Protein AF-A0A920QPC7-F1 (afdb_monomer)

Solvent-accessible surface area (backbone atoms only — not comparable to full-atom values): 7845 Å² total; per-residue (Å²): 135,84,78,84,47,73,68,50,29,49,53,50,13,62,73,37,47,18,83,46,48,55,77,41,83,45,55,60,80,56,88,87,57,102,56,88,78,66,36,47,32,57,47,73,40,45,87,41,81,62,36,41,89,32,54,51,78,92,56,54,77,41,77,88,43,34,32,40,33,36,33,54,45,60,75,38,82,64,62,57,47,72,44,24,22,30,76,87,66,47,49,36,28,37,40,21,75,54,88,97,45,76,49,76,46,63,31,44,54,49,49,78,91,18,13,44,46,66,79,38,88,60,36,63,63,47,50,50,39,70,71,42,81,76,84,127

Foldseek 3Di:
DDDDDPVSQVVVLVVQVFDDWQWDKDALPPVVDPDPSLAWWKDFPCVDQLNVLQVPPVRVDGRNKHFRIFTQTDGDDDFKDQGMATPSRGRQWIWGDDPPDIDIDGRFDCDPVTIVNVVDPVNVSSCCSVVPDDDD

Mean predicted aligned error: 7.36 Å

Structure (mmCIF, N/CA/C/O backbone):
data_AF-A0A920QPC7-F1
#
_entry.id   AF-A0A920QPC7-F1
#
loop_
_atom_site.group_PDB
_atom_site.id
_atom_site.type_symbol
_atom_site.label_atom_id
_atom_site.label_alt_id
_atom_site.label_comp_id
_atom_site.label_asym_id
_atom_site.label_entity_id
_atom_site.label_seq_id
_atom_site.pdbx_PDB_ins_code
_atom_site.Cartn_x
_atom_site.Cartn_y
_atom_site.Cartn_z
_atom_site.occupancy
_atom_site.B_iso_or_equiv
_atom_site.auth_seq_id
_atom_site.auth_comp_id
_atom_site.auth_asym_id
_atom_site.auth_atom_id
_atom_site.pdbx_PDB_model_num
ATOM 1 N N . MET A 1 1 ? 0.752 10.609 5.390 1.00 60.16 1 MET A N 1
ATOM 2 C CA . MET A 1 1 ? 1.760 11.072 6.369 1.00 60.16 1 MET A CA 1
ATOM 3 C C . MET A 1 1 ? 2.966 10.152 6.264 1.00 60.16 1 MET A C 1
ATOM 5 O O . MET A 1 1 ? 2.756 8.948 6.247 1.00 60.16 1 MET A O 1
ATOM 9 N N . ILE A 1 2 ? 4.185 10.681 6.139 1.00 67.94 2 ILE A N 1
ATOM 10 C CA . ILE A 1 2 ? 5.411 9.869 6.228 1.00 67.94 2 ILE A CA 1
ATOM 11 C C . ILE A 1 2 ? 5.848 9.896 7.690 1.00 67.94 2 ILE A C 1
ATOM 13 O O . ILE A 1 2 ? 5.905 10.970 8.283 1.00 67.94 2 ILE A O 1
ATOM 17 N N . VAL A 1 3 ? 6.117 8.730 8.274 1.00 68.06 3 VAL A N 1
ATOM 18 C CA . VAL A 1 3 ? 6.651 8.639 9.635 1.00 68.06 3 VAL A CA 1
ATOM 19 C C . VAL A 1 3 ? 8.161 8.856 9.575 1.00 68.06 3 VAL A C 1
ATOM 21 O O . VAL A 1 3 ? 8.868 8.080 8.939 1.00 68.06 3 VAL A O 1
ATOM 24 N N . GLN A 1 4 ? 8.633 9.935 10.193 1.00 70.00 4 GLN A N 1
ATOM 25 C CA . GLN A 1 4 ? 10.023 10.401 10.156 1.00 70.00 4 GLN A CA 1
ATOM 26 C C . GLN A 1 4 ? 10.658 10.517 11.549 1.00 70.00 4 GLN A C 1
ATOM 28 O O . GLN A 1 4 ? 11.855 10.768 11.645 1.00 70.00 4 GLN A O 1
ATOM 33 N N . SER A 1 5 ? 9.890 10.345 12.633 1.00 68.56 5 SER A N 1
ATOM 34 C CA . SER A 1 5 ? 10.408 10.440 14.002 1.00 68.56 5 SER A CA 1
ATOM 35 C C . SER A 1 5 ? 9.955 9.286 14.906 1.00 68.56 5 SER A C 1
ATOM 37 O O . SER A 1 5 ? 8.881 8.714 14.685 1.00 68.56 5 SER A O 1
ATOM 39 N N . PRO A 1 6 ? 10.718 8.972 15.974 1.00 69.69 6 PRO A N 1
ATOM 40 C CA . PRO A 1 6 ? 10.319 7.980 16.974 1.00 69.69 6 PRO A CA 1
ATOM 41 C C . PRO A 1 6 ? 8.955 8.273 17.614 1.00 69.69 6 PRO A C 1
ATOM 43 O O . PRO A 1 6 ? 8.170 7.359 17.846 1.00 69.69 6 PRO A O 1
ATOM 46 N N . THR A 1 7 ? 8.621 9.547 17.840 1.00 77.19 7 THR A N 1
ATOM 47 C CA . THR A 1 7 ? 7.313 9.953 18.381 1.00 77.19 7 THR A CA 1
ATOM 48 C C . THR A 1 7 ? 6.175 9.631 17.414 1.00 77.19 7 THR A C 1
ATOM 50 O O . THR A 1 7 ? 5.136 9.111 17.817 1.00 77.19 7 THR A O 1
ATOM 53 N N . GLN A 1 8 ? 6.364 9.887 16.116 1.00 76.81 8 GLN A N 1
ATOM 54 C CA . GLN A 1 8 ? 5.376 9.520 15.100 1.00 76.81 8 GLN A CA 1
ATOM 55 C C . GLN A 1 8 ? 5.242 7.993 14.972 1.00 76.81 8 GLN A C 1
ATOM 57 O O . GLN A 1 8 ? 4.135 7.501 14.758 1.00 76.81 8 GLN A O 1
ATOM 62 N N . ALA A 1 9 ? 6.338 7.248 15.151 1.00 73.25 9 ALA A N 1
ATOM 63 C CA . ALA A 1 9 ? 6.334 5.786 15.191 1.00 73.25 9 ALA A CA 1
ATOM 64 C C . ALA A 1 9 ? 5.535 5.252 16.390 1.00 73.25 9 ALA A C 1
ATOM 66 O O . ALA A 1 9 ? 4.687 4.377 16.228 1.00 73.25 9 ALA A O 1
ATOM 67 N N . ALA A 1 10 ? 5.741 5.821 17.580 1.00 74.94 10 ALA A N 1
ATOM 68 C CA . ALA A 1 10 ? 4.993 5.460 18.782 1.00 74.94 10 ALA A CA 1
ATOM 69 C C . ALA A 1 10 ? 3.485 5.717 18.616 1.00 74.94 10 ALA A C 1
ATOM 71 O O . ALA A 1 10 ? 2.674 4.837 18.909 1.00 74.94 10 ALA A O 1
ATOM 72 N N . ASN A 1 11 ? 3.112 6.875 18.059 1.00 82.06 11 ASN A N 1
ATOM 73 C CA . ASN A 1 11 ? 1.715 7.193 17.753 1.00 82.06 11 ASN A CA 1
ATOM 74 C C . ASN A 1 11 ? 1.123 6.192 16.754 1.00 82.06 11 ASN A C 1
ATOM 76 O O . ASN A 1 11 ? 0.026 5.679 16.970 1.00 82.06 11 ASN A O 1
ATOM 80 N N . LEU A 1 12 ? 1.856 5.864 15.685 1.00 81.00 12 LEU A N 1
ATOM 81 C CA . LEU A 1 12 ? 1.433 4.854 14.716 1.00 81.00 12 LEU A CA 1
ATOM 82 C C . LEU A 1 12 ? 1.174 3.494 15.385 1.00 81.00 12 LEU A C 1
ATOM 84 O O . LEU A 1 12 ? 0.202 2.824 15.047 1.00 81.00 12 LEU A O 1
ATOM 88 N N . GLY A 1 13 ? 1.994 3.118 16.369 1.00 77.88 13 GLY A N 1
ATOM 89 C CA . GLY A 1 13 ? 1.818 1.893 17.153 1.00 77.88 13 GLY A CA 1
ATOM 90 C C . GLY A 1 13 ? 0.484 1.843 17.876 1.00 77.88 13 GLY A C 1
ATOM 91 O O . GLY A 1 13 ? -0.239 0.854 17.763 1.00 77.88 13 GLY A O 1
ATOM 92 N N . GLN A 1 14 ? 0.103 2.939 18.532 1.00 79.56 14 GLN A N 1
ATOM 93 C CA . GLN A 1 14 ? -1.201 3.048 19.190 1.00 79.56 14 GLN A CA 1
ATOM 94 C C . GLN A 1 14 ? -2.350 2.880 18.188 1.00 79.56 14 GLN A C 1
ATOM 96 O O . GLN A 1 14 ? -3.270 2.095 18.421 1.00 79.56 14 GLN A O 1
ATOM 101 N N . TRP A 1 15 ? -2.259 3.534 17.027 1.00 79.69 15 TRP A N 1
ATOM 102 C CA . TRP A 1 15 ? -3.254 3.405 15.959 1.00 79.69 15 TRP A CA 1
ATOM 103 C C . TRP A 1 15 ? -3.289 2.025 15.298 1.00 79.69 15 TRP A C 1
ATOM 105 O O . TRP A 1 15 ? -4.302 1.659 14.705 1.00 79.69 15 TRP A O 1
ATOM 115 N N . LEU A 1 16 ? -2.231 1.228 15.400 1.00 78.25 16 LEU A N 1
ATOM 116 C CA . LEU A 1 16 ? -2.192 -0.151 14.905 1.00 78.25 16 LEU A CA 1
ATOM 117 C C . LEU A 1 16 ? -2.533 -1.191 15.976 1.00 78.25 16 LEU A C 1
ATOM 119 O O . LEU A 1 16 ? -2.693 -2.364 15.652 1.00 78.25 16 LEU A O 1
ATOM 123 N N . GLY A 1 17 ? -2.705 -0.770 17.234 1.00 74.25 17 GLY A N 1
ATOM 124 C CA . GLY A 1 17 ? -2.892 -1.693 18.353 1.00 74.25 17 GLY A CA 1
ATOM 125 C C . GLY A 1 17 ? -1.633 -2.518 18.616 1.00 74.25 17 GLY A C 1
ATOM 126 O O . GLY A 1 17 ? -1.731 -3.630 19.1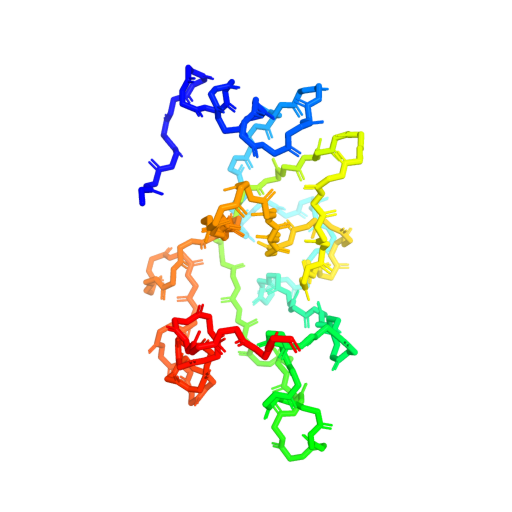29 1.00 74.25 17 GLY A O 1
ATOM 127 N N . ALA A 1 18 ? -0.470 -1.983 18.231 1.00 68.31 18 ALA A N 1
ATOM 128 C CA . ALA A 1 18 ? 0.811 -2.654 18.305 1.00 68.31 18 ALA A CA 1
ATOM 129 C C . ALA A 1 18 ? 1.676 -2.123 19.447 1.00 68.31 18 ALA A C 1
ATOM 131 O O . ALA A 1 18 ? 1.908 -0.919 19.575 1.00 68.31 18 ALA A O 1
ATOM 132 N N . THR A 1 19 ? 2.208 -3.038 20.257 1.00 58.75 19 THR A N 1
ATOM 133 C CA . THR A 1 19 ? 3.190 -2.743 21.302 1.00 58.75 19 THR A CA 1
ATOM 134 C C . THR A 1 19 ? 4.591 -2.784 20.699 1.00 58.75 19 THR A C 1
ATOM 136 O O . THR A 1 19 ? 5.297 -3.788 20.767 1.00 58.75 19 THR A O 1
ATOM 139 N N . GLY A 1 20 ? 4.980 -1.669 20.078 1.00 62.38 20 GLY A N 1
ATOM 140 C CA . GLY A 1 20 ? 6.325 -1.451 19.546 1.00 62.38 20 GLY A CA 1
ATOM 141 C C . GLY A 1 20 ? 6.347 -1.267 18.033 1.00 62.38 20 GLY A C 1
ATOM 142 O O . GLY A 1 20 ? 6.106 -2.195 17.269 1.00 62.38 20 GLY A O 1
ATOM 143 N N . VAL A 1 21 ? 6.690 -0.054 17.601 1.00 61.12 21 VAL A N 1
ATOM 144 C CA . VAL A 1 21 ? 7.012 0.267 16.206 1.00 61.12 21 VAL A CA 1
ATOM 145 C C . VAL A 1 21 ? 8.488 0.602 16.147 1.00 61.12 21 VAL A C 1
ATOM 147 O O . VAL A 1 21 ? 8.887 1.744 16.356 1.00 61.12 21 VAL A O 1
ATOM 150 N N . ALA A 1 22 ? 9.316 -0.407 15.892 1.00 63.94 22 ALA A N 1
ATOM 151 C CA . ALA A 1 22 ? 10.662 -0.140 15.412 1.00 63.94 22 ALA A CA 1
ATOM 152 C C . ALA A 1 22 ? 10.543 0.313 13.957 1.00 63.94 22 ALA A C 1
ATOM 154 O O . ALA A 1 22 ? 9.818 -0.317 13.192 1.00 63.94 22 ALA A O 1
ATOM 155 N N . ILE A 1 23 ? 11.206 1.410 13.606 1.00 65.50 23 ILE A N 1
ATOM 156 C CA . ILE A 1 23 ? 11.339 1.874 12.228 1.00 65.50 23 ILE A CA 1
ATOM 157 C C . ILE A 1 23 ? 12.825 1.879 11.931 1.00 65.50 23 ILE A C 1
ATOM 159 O O . ILE A 1 23 ? 13.568 2.675 12.503 1.00 65.50 23 ILE A O 1
ATOM 163 N N . ARG A 1 24 ? 13.254 0.978 11.054 1.00 69.44 24 ARG A N 1
ATOM 164 C CA . ARG A 1 24 ? 14.622 0.952 10.540 1.00 69.44 24 ARG A CA 1
ATOM 165 C C . ARG A 1 24 ? 14.571 1.162 9.042 1.00 69.44 24 ARG A C 1
ATOM 167 O O . ARG A 1 24 ? 13.927 0.374 8.358 1.00 69.44 24 ARG A O 1
ATOM 174 N N . GLU A 1 25 ? 15.218 2.214 8.551 1.00 69.31 25 GLU A N 1
ATOM 175 C CA . GLU A 1 25 ? 15.420 2.365 7.113 1.00 69.31 25 GLU A CA 1
ATOM 176 C C . GLU A 1 25 ? 16.376 1.272 6.636 1.00 69.31 25 GLU A C 1
ATOM 178 O O . GLU A 1 25 ? 17.418 1.025 7.243 1.00 69.31 25 GLU A O 1
ATOM 183 N N . VAL A 1 26 ? 15.967 0.579 5.585 1.00 68.88 26 VAL A N 1
ATOM 184 C CA . VAL A 1 26 ? 16.757 -0.428 4.896 1.00 68.88 26 VAL A CA 1
ATOM 185 C C . VAL A 1 26 ? 16.951 0.087 3.481 1.00 68.88 26 VAL A C 1
ATOM 187 O O . VAL A 1 26 ? 15.980 0.191 2.724 1.00 68.88 26 VAL A O 1
ATOM 190 N N . GLU A 1 27 ? 18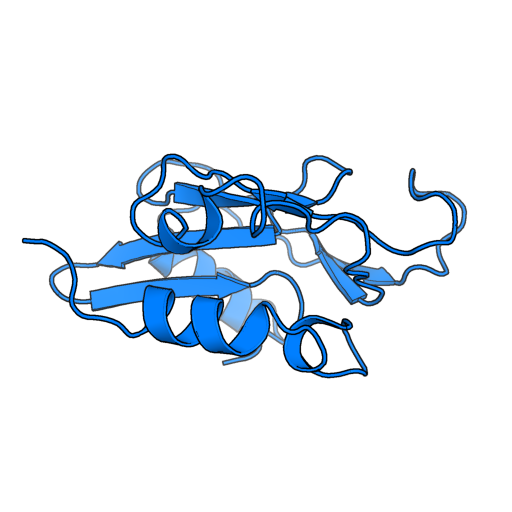.192 0.440 3.152 1.00 64.19 27 GLU A N 1
ATOM 191 C CA . GLU A 1 27 ? 18.591 0.782 1.790 1.00 64.19 27 GLU A CA 1
ATOM 192 C C . GLU A 1 27 ? 19.117 -0.465 1.072 1.00 64.19 27 GLU A C 1
ATOM 194 O O . GLU A 1 27 ? 19.866 -1.268 1.628 1.00 64.19 27 GLU A O 1
ATOM 199 N N . SER A 1 28 ? 18.734 -0.632 -0.194 1.00 55.12 28 SER A N 1
ATOM 200 C CA . SER A 1 28 ? 19.086 -1.801 -1.014 1.00 55.12 28 SER A CA 1
ATOM 201 C C . SER A 1 28 ? 20.596 -1.990 -1.265 1.00 55.12 28 SER A C 1
ATOM 203 O O . SER A 1 28 ? 20.971 -3.003 -1.854 1.00 55.12 28 SER A O 1
ATOM 205 N N . SER A 1 29 ? 21.460 -1.058 -0.851 1.00 47.66 29 SER A N 1
ATOM 206 C CA . SER A 1 29 ? 22.924 -1.181 -0.928 1.00 47.66 29 SER A CA 1
ATOM 207 C C . SER A 1 29 ? 23.562 -1.905 0.265 1.00 47.66 29 SER A C 1
ATOM 209 O O . SER A 1 29 ? 24.754 -2.206 0.206 1.00 47.66 29 SER A O 1
ATOM 211 N N . ASP A 1 30 ? 22.807 -2.230 1.322 1.00 45.66 30 ASP A N 1
ATOM 212 C CA . ASP A 1 30 ? 23.310 -3.021 2.453 1.00 45.66 30 ASP A CA 1
ATOM 213 C C . ASP A 1 30 ? 23.448 -4.508 2.061 1.00 45.66 30 ASP A C 1
ATOM 215 O O . ASP A 1 30 ? 22.604 -5.361 2.349 1.00 45.66 30 ASP A O 1
ATOM 219 N N . LEU A 1 31 ? 24.567 -4.812 1.397 1.00 41.44 31 LEU A N 1
ATOM 220 C CA . LEU A 1 31 ? 25.008 -6.087 0.805 1.00 41.44 31 LEU A CA 1
ATOM 221 C C . LEU A 1 31 ? 25.050 -7.328 1.732 1.00 41.44 31 LEU A C 1
ATOM 223 O O . LEU A 1 31 ? 25.443 -8.399 1.277 1.00 41.44 31 LEU A O 1
ATOM 227 N N . ASN A 1 32 ? 24.608 -7.239 2.990 1.00 41.62 32 ASN A N 1
ATOM 228 C CA . ASN A 1 32 ? 24.501 -8.383 3.913 1.00 41.62 32 ASN A CA 1
ATOM 229 C C . ASN A 1 32 ? 23.056 -8.855 4.165 1.00 41.62 32 ASN A C 1
ATOM 231 O O . ASN A 1 32 ? 22.820 -9.772 4.953 1.00 41.62 32 ASN A O 1
ATOM 235 N N . SER A 1 33 ? 22.069 -8.249 3.509 1.00 42.09 33 SER A N 1
ATOM 236 C CA . SER A 1 33 ? 20.652 -8.502 3.759 1.00 42.09 33 SER A CA 1
ATOM 237 C C . SER A 1 33 ? 20.002 -9.157 2.547 1.00 42.09 33 SER A C 1
ATOM 239 O O . SER A 1 33 ? 19.590 -8.418 1.674 1.00 42.09 33 SER A O 1
ATOM 241 N N . ARG A 1 34 ? 19.909 -10.499 2.503 1.00 45.78 34 ARG A N 1
ATOM 242 C CA . ARG A 1 34 ? 18.901 -11.387 1.841 1.00 45.78 34 ARG A CA 1
ATOM 243 C C . ARG A 1 34 ? 18.216 -10.994 0.500 1.00 45.78 34 ARG A C 1
ATOM 245 O O . ARG A 1 34 ? 17.349 -11.733 0.051 1.00 45.78 34 ARG A O 1
ATOM 252 N N . PHE A 1 35 ? 18.595 -9.915 -0.168 1.00 46.56 35 PHE A N 1
ATOM 253 C CA . PHE A 1 35 ? 17.989 -9.354 -1.366 1.00 46.56 35 PHE A CA 1
ATOM 254 C C . PHE A 1 35 ? 19.010 -9.460 -2.495 1.00 46.56 35 PHE A C 1
ATOM 256 O O . PHE A 1 35 ? 20.171 -9.086 -2.354 1.00 46.56 35 PHE A O 1
ATOM 263 N N . SER A 1 36 ? 18.578 -9.983 -3.634 1.00 42.78 36 SER A N 1
ATOM 264 C CA . SER A 1 36 ? 19.405 -10.345 -4.791 1.00 42.78 36 SER A CA 1
ATOM 265 C C . SER A 1 36 ? 19.923 -9.147 -5.611 1.00 42.78 36 SER A C 1
ATOM 267 O O . SER A 1 36 ? 20.063 -9.244 -6.827 1.00 42.78 36 SER A O 1
ATOM 269 N N . GLY A 1 37 ? 20.180 -7.995 -4.982 1.00 46.72 37 GLY A N 1
ATOM 270 C CA . GLY A 1 37 ? 20.606 -6.770 -5.676 1.00 46.72 37 GLY A CA 1
ATOM 271 C C . GLY A 1 37 ? 19.536 -6.158 -6.592 1.00 46.72 37 GLY A C 1
ATOM 272 O O . GLY A 1 37 ? 19.832 -5.243 -7.350 1.00 46.72 37 GLY A O 1
ATOM 273 N N . GLN A 1 38 ? 18.296 -6.655 -6.527 1.00 55.38 38 GLN A N 1
ATOM 274 C CA . GLN A 1 38 ? 17.169 -6.185 -7.338 1.00 55.38 38 GLN A CA 1
ATOM 275 C C . GLN A 1 38 ? 16.219 -5.267 -6.542 1.00 55.38 38 GLN A C 1
ATOM 277 O O . GLN A 1 38 ? 15.364 -4.630 -7.132 1.00 55.38 38 GLN A O 1
ATOM 282 N N . GLY A 1 39 ? 16.396 -5.106 -5.227 1.00 58.19 39 GLY A N 1
ATOM 283 C CA . GLY A 1 39 ? 15.414 -4.460 -4.344 1.00 58.19 39 GLY A CA 1
ATOM 284 C C . GLY A 1 39 ? 14.357 -5.454 -3.848 1.00 58.19 39 GLY A C 1
ATOM 285 O O . GLY A 1 39 ? 14.240 -6.559 -4.378 1.00 58.19 39 GLY A O 1
ATOM 286 N N . ALA A 1 40 ? 13.616 -5.085 -2.801 1.00 69.06 40 ALA A N 1
ATOM 287 C CA . ALA A 1 40 ? 12.634 -5.985 -2.190 1.00 69.06 40 ALA A CA 1
ATOM 288 C C . ALA A 1 40 ? 11.422 -6.199 -3.113 1.00 69.06 40 ALA A C 1
ATOM 290 O O . ALA A 1 40 ? 10.963 -5.249 -3.755 1.00 69.06 40 ALA A O 1
ATOM 291 N N . LYS A 1 41 ? 10.894 -7.427 -3.156 1.00 78.75 41 LYS A N 1
ATOM 292 C CA . LYS A 1 41 ? 9.692 -7.820 -3.923 1.00 78.75 41 LYS A CA 1
ATOM 293 C C . LYS A 1 41 ? 8.472 -7.896 -3.014 1.00 78.75 41 LYS A C 1
ATOM 295 O O . LYS A 1 41 ? 8.632 -8.068 -1.814 1.00 78.75 41 LYS A O 1
ATOM 300 N N . LEU A 1 42 ? 7.261 -7.788 -3.570 1.00 87.06 42 LEU A N 1
ATOM 301 C CA . LEU A 1 42 ? 6.018 -7.911 -2.798 1.00 87.06 42 LEU A CA 1
ATOM 302 C C . LEU A 1 42 ? 5.311 -9.250 -2.984 1.00 87.06 42 LEU A C 1
ATOM 304 O O . LEU A 1 42 ? 5.078 -9.695 -4.107 1.00 87.06 42 LEU A O 1
ATOM 308 N N . GLU A 1 43 ? 4.845 -9.789 -1.866 1.00 88.38 43 GLU A N 1
ATOM 309 C CA . GLU A 1 43 ? 3.853 -10.854 -1.773 1.00 88.38 43 GLU A CA 1
ATOM 310 C C . GLU A 1 43 ? 2.541 -10.265 -1.250 1.00 88.38 43 GLU A C 1
ATOM 312 O O . GLU A 1 43 ? 2.534 -9.578 -0.227 1.00 88.38 43 GLU A O 1
ATOM 317 N N . LEU A 1 44 ? 1.428 -10.506 -1.946 1.00 90.12 44 LEU A N 1
ATOM 318 C CA . LEU A 1 44 ? 0.120 -9.934 -1.613 1.00 90.12 44 LEU A CA 1
ATOM 319 C C . LEU A 1 44 ? -0.815 -10.961 -0.969 1.00 90.12 44 LEU A C 1
ATOM 321 O O . LEU A 1 44 ? -0.908 -12.100 -1.420 1.00 90.12 44 LEU A O 1
ATOM 325 N N . ASN A 1 45 ? -1.600 -10.514 0.008 1.00 91.25 45 ASN A N 1
ATOM 326 C CA . ASN A 1 45 ? -2.766 -11.233 0.508 1.00 91.25 45 ASN A CA 1
ATOM 327 C C . ASN A 1 45 ? -3.981 -10.938 -0.389 1.00 91.25 45 ASN A C 1
ATOM 329 O O . ASN A 1 45 ? -4.749 -10.007 -0.136 1.00 91.25 45 ASN A O 1
ATOM 333 N N . LEU A 1 46 ? -4.137 -11.716 -1.463 1.00 90.00 46 LEU A N 1
ATOM 334 C CA . LEU A 1 46 ? -5.198 -11.524 -2.464 1.00 90.00 46 LEU A CA 1
ATOM 335 C C . LEU A 1 46 ? -6.601 -11.925 -1.981 1.00 90.00 46 LEU A C 1
ATOM 337 O O . LEU A 1 46 ? -7.581 -11.619 -2.662 1.00 90.00 46 LEU A O 1
ATOM 341 N N . ASP A 1 47 ? -6.710 -12.577 -0.824 1.00 89.94 47 ASP A N 1
ATOM 342 C CA . ASP A 1 47 ? -7.99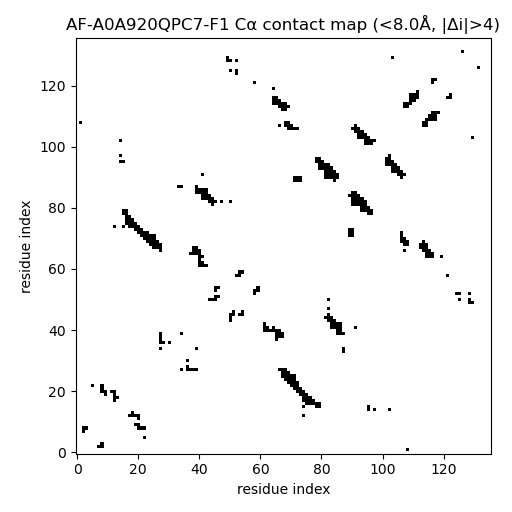8 -12.889 -0.199 1.00 89.94 47 ASP A CA 1
ATOM 343 C C . ASP A 1 47 ? -8.539 -11.714 0.630 1.00 89.94 47 ASP A C 1
ATOM 345 O O . ASP A 1 47 ? -9.709 -11.704 1.011 1.00 89.94 47 ASP A O 1
ATOM 349 N N . HIS A 1 48 ? -7.725 -10.682 0.879 1.00 90.50 48 HIS A N 1
ATOM 350 C CA . HIS A 1 48 ? -8.193 -9.480 1.554 1.00 90.50 48 HIS A CA 1
ATOM 351 C C . HIS A 1 48 ? -9.028 -8.600 0.599 1.00 90.50 48 HIS A C 1
ATOM 353 O O . HIS A 1 48 ? -8.553 -8.295 -0.500 1.00 90.50 48 HIS A O 1
ATOM 359 N N . PRO A 1 49 ? -10.208 -8.079 1.007 1.00 89.19 49 PRO A N 1
ATOM 360 C CA . PRO A 1 49 ? -11.094 -7.295 0.135 1.00 89.19 49 PRO A CA 1
ATOM 361 C C . PRO A 1 49 ? -10.416 -6.122 -0.588 1.00 89.19 49 PRO A C 1
ATOM 363 O O . PRO A 1 49 ? -10.664 -5.882 -1.764 1.00 89.19 49 PRO A O 1
ATOM 366 N N . VAL A 1 50 ? -9.488 -5.432 0.087 1.00 89.56 50 VAL A N 1
ATOM 367 C CA . VAL A 1 50 ? -8.698 -4.320 -0.491 1.00 89.56 50 VAL A CA 1
ATOM 368 C C . VAL A 1 50 ? -7.793 -4.762 -1.646 1.00 89.56 50 VAL A C 1
ATOM 370 O O . VAL A 1 50 ? -7.420 -3.939 -2.472 1.00 89.56 50 VAL A O 1
ATOM 373 N N . LEU A 1 51 ? -7.411 -6.032 -1.742 1.00 91.06 51 LEU A N 1
ATOM 374 C CA . LEU A 1 51 ? -6.522 -6.516 -2.802 1.00 91.06 51 LEU A CA 1
ATOM 375 C C . LEU A 1 51 ? -7.215 -7.457 -3.789 1.00 91.06 51 LEU A C 1
ATOM 377 O O . LEU A 1 51 ? -6.581 -7.891 -4.749 1.00 91.06 51 LEU A O 1
ATOM 381 N N . MET A 1 52 ? -8.522 -7.697 -3.636 1.00 88.38 52 MET A N 1
ATOM 382 C CA . MET A 1 52 ? -9.292 -8.549 -4.549 1.00 88.38 52 MET A CA 1
ATOM 383 C C . MET A 1 52 ? -9.276 -8.056 -6.003 1.00 88.38 52 MET A C 1
ATOM 385 O O . MET A 1 52 ? -9.363 -8.871 -6.918 1.00 88.38 52 MET A O 1
ATOM 389 N N . VAL A 1 53 ? -9.092 -6.750 -6.240 1.00 87.75 53 VAL A N 1
ATOM 390 C CA . VAL A 1 53 ? -8.911 -6.181 -7.591 1.00 87.75 53 VAL A CA 1
ATOM 391 C C . VAL A 1 53 ? -7.721 -6.802 -8.344 1.00 87.75 53 VAL A C 1
ATOM 393 O O . VAL A 1 53 ? -7.690 -6.806 -9.572 1.00 87.75 53 VAL A O 1
ATOM 396 N N . PHE A 1 54 ? -6.755 -7.370 -7.617 1.00 89.38 54 PHE A N 1
ATOM 397 C CA . PHE A 1 54 ? -5.572 -8.033 -8.167 1.00 89.38 54 PHE A CA 1
ATOM 398 C C . PHE A 1 54 ? -5.671 -9.560 -8.181 1.00 89.38 54 PHE A C 1
ATOM 400 O O . PHE A 1 54 ? -4.685 -10.220 -8.499 1.00 89.38 54 PHE A O 1
ATOM 407 N N . ARG A 1 55 ? -6.826 -10.135 -7.824 1.00 85.88 55 ARG A N 1
ATOM 408 C CA . ARG A 1 55 ? -6.999 -11.591 -7.707 1.00 85.88 55 ARG A CA 1
ATOM 409 C C . ARG A 1 55 ? -6.964 -12.311 -9.054 1.00 85.88 55 ARG A C 1
ATOM 411 O O . ARG A 1 55 ? -6.557 -13.466 -9.112 1.00 85.88 55 ARG A O 1
ATOM 418 N N . ASP A 1 56 ? -7.372 -11.642 -10.133 1.00 81.69 56 ASP A N 1
ATOM 419 C CA . ASP A 1 56 ? -7.209 -12.179 -11.486 1.00 81.69 56 ASP A CA 1
ATOM 420 C C . ASP A 1 56 ? -5.710 -12.371 -11.778 1.00 81.69 56 ASP A C 1
ATOM 422 O O . ASP A 1 56 ? -4.904 -11.456 -11.585 1.00 81.69 56 ASP A O 1
ATOM 426 N N . ALA A 1 57 ? -5.335 -13.561 -12.257 1.00 68.94 57 ALA A N 1
ATOM 427 C CA . ALA A 1 57 ? -3.953 -13.939 -12.549 1.00 68.94 57 ALA A CA 1
ATOM 428 C C . ALA A 1 57 ? -3.234 -12.960 -13.498 1.00 68.94 57 ALA A C 1
ATOM 430 O O . ALA A 1 57 ? -2.014 -12.809 -13.436 1.00 68.94 57 ALA A O 1
ATOM 431 N N . ARG A 1 58 ? -3.976 -12.241 -14.351 1.00 74.56 58 ARG A N 1
ATOM 432 C CA . ARG A 1 58 ? -3.429 -11.190 -15.229 1.00 74.56 58 ARG A CA 1
ATOM 433 C C . ARG A 1 58 ? -2.903 -9.992 -14.439 1.00 74.56 58 ARG A C 1
ATOM 435 O O . ARG A 1 58 ? -2.015 -9.271 -14.901 1.00 74.56 58 ARG A O 1
ATOM 442 N N . TYR A 1 59 ? -3.445 -9.762 -13.246 1.00 73.88 59 TYR A N 1
ATOM 443 C CA . TYR A 1 59 ? -3.149 -8.602 -12.419 1.00 73.88 59 TYR A CA 1
ATOM 444 C C . TYR A 1 59 ? -2.345 -8.922 -11.153 1.00 73.88 59 TYR A C 1
ATOM 446 O O . TYR A 1 59 ? -1.812 -7.978 -10.567 1.00 73.88 59 TYR A O 1
ATOM 454 N N . SER A 1 60 ? -2.156 -10.196 -10.806 1.00 75.00 60 SER A N 1
ATOM 455 C CA . SER A 1 60 ? -1.514 -10.645 -9.561 1.00 75.00 60 SER A CA 1
ATOM 456 C C . SER A 1 60 ? 0.021 -10.651 -9.559 1.00 75.00 60 SER A C 1
ATOM 458 O O . SER A 1 60 ? 0.622 -10.848 -8.506 1.00 75.00 60 SER A O 1
ATOM 460 N N . ASN A 1 61 ? 0.686 -10.434 -10.701 1.00 79.56 61 ASN A N 1
ATOM 461 C CA . ASN A 1 61 ? 2.151 -10.423 -10.760 1.00 79.56 61 ASN A CA 1
ATOM 462 C C . ASN A 1 61 ? 2.737 -9.056 -10.345 1.00 79.56 61 ASN A C 1
ATOM 464 O O . ASN A 1 61 ? 2.597 -8.066 -11.072 1.00 79.56 61 ASN A O 1
ATOM 468 N N . PHE A 1 62 ? 3.426 -9.034 -9.198 1.00 80.75 62 PHE A N 1
ATOM 469 C CA . PHE A 1 62 ? 4.147 -7.881 -8.635 1.00 80.75 62 PHE A CA 1
ATOM 470 C C . PHE A 1 62 ? 5.672 -8.091 -8.590 1.00 80.75 62 PHE A C 1
ATOM 472 O O . PHE A 1 62 ? 6.388 -7.273 -8.022 1.00 80.75 62 PHE A O 1
ATOM 479 N N . THR A 1 63 ? 6.198 -9.148 -9.217 1.00 73.81 63 THR A N 1
ATOM 480 C CA . THR A 1 63 ? 7.622 -9.527 -9.147 1.00 73.81 63 THR A CA 1
ATOM 481 C C . THR A 1 63 ? 8.570 -8.470 -9.722 1.00 73.81 63 THR A C 1
ATOM 483 O O . THR A 1 63 ? 9.725 -8.417 -9.313 1.00 73.81 63 THR A O 1
ATOM 486 N N . ASN A 1 64 ? 8.089 -7.619 -10.635 1.00 77.25 64 ASN A N 1
ATOM 487 C CA . ASN A 1 64 ? 8.869 -6.531 -11.241 1.00 77.25 64 ASN A CA 1
ATOM 488 C C . ASN A 1 64 ? 8.810 -5.220 -10.448 1.00 77.25 64 ASN A C 1
ATOM 490 O O . ASN A 1 64 ? 9.354 -4.212 -10.897 1.00 77.25 64 ASN A O 1
ATOM 494 N N . LEU A 1 65 ? 8.091 -5.197 -9.326 1.00 84.50 65 LEU A N 1
ATOM 495 C CA . LEU A 1 65 ? 7.989 -4.016 -8.494 1.00 84.50 65 LEU A CA 1
ATOM 496 C C . LEU A 1 65 ? 9.114 -4.025 -7.464 1.00 84.50 65 LEU A C 1
ATOM 498 O O . LEU A 1 65 ? 9.152 -4.895 -6.598 1.00 84.50 65 LEU A O 1
ATOM 502 N N . HIS A 1 66 ? 9.986 -3.027 -7.548 1.00 84.12 66 HIS A N 1
ATOM 503 C CA . HIS A 1 66 ? 11.153 -2.937 -6.684 1.00 84.12 66 HIS A CA 1
ATOM 504 C C . HIS A 1 66 ? 11.036 -1.798 -5.673 1.00 84.12 66 HIS A C 1
ATOM 506 O O . HIS A 1 66 ? 10.535 -0.705 -5.973 1.00 84.12 66 HIS A O 1
ATOM 512 N N . PHE A 1 67 ? 11.532 -2.082 -4.471 1.00 85.06 67 PHE A N 1
ATOM 513 C CA . PHE A 1 67 ? 11.606 -1.163 -3.344 1.00 85.06 67 PHE A CA 1
ATOM 514 C C . PHE A 1 67 ? 13.059 -1.059 -2.886 1.00 85.06 67 PHE A C 1
ATOM 516 O O . PHE A 1 67 ? 13.650 -2.050 -2.452 1.00 85.06 67 PHE A O 1
ATOM 523 N N . TRP A 1 68 ? 13.630 0.139 -2.988 1.00 82.00 68 TRP A N 1
ATOM 524 C CA . TRP A 1 68 ? 15.026 0.409 -2.618 1.00 82.00 68 TRP A CA 1
ATOM 525 C C . TRP A 1 68 ? 15.151 0.952 -1.205 1.00 82.00 68 TRP A C 1
ATOM 527 O O . TRP A 1 68 ? 16.174 0.726 -0.566 1.00 82.00 68 TRP A O 1
ATOM 537 N N . LYS A 1 69 ? 14.115 1.654 -0.734 1.00 81.44 69 LYS A N 1
ATOM 538 C CA . LYS A 1 69 ? 14.018 2.166 0.630 1.00 81.44 69 LYS A CA 1
ATOM 539 C C . LYS A 1 69 ? 12.750 1.647 1.261 1.00 81.44 69 LYS A C 1
ATOM 541 O O . LYS A 1 69 ? 11.651 1.948 0.796 1.00 81.44 69 LYS A O 1
ATOM 546 N N . HIS A 1 70 ? 12.878 0.886 2.333 1.00 82.38 70 HIS A N 1
ATOM 547 C CA . HIS A 1 70 ? 11.731 0.488 3.136 1.00 82.38 70 HIS A CA 1
ATOM 548 C C . HIS A 1 70 ? 12.048 0.600 4.617 1.00 82.38 70 HIS A C 1
ATOM 550 O O . HIS A 1 70 ? 13.195 0.749 5.029 1.00 82.38 70 HIS A O 1
ATOM 556 N N . ARG A 1 71 ? 10.991 0.600 5.415 1.00 81.62 71 ARG A N 1
ATOM 557 C CA . ARG A 1 71 ? 11.042 0.644 6.862 1.00 81.62 71 ARG A CA 1
ATOM 558 C C . ARG A 1 71 ? 10.721 -0.749 7.359 1.00 81.62 71 ARG A C 1
ATOM 560 O O . ARG A 1 71 ? 9.607 -1.223 7.150 1.00 81.62 71 ARG A O 1
ATOM 567 N N . ASP A 1 72 ? 11.658 -1.385 8.044 1.00 76.69 72 ASP A N 1
ATOM 568 C CA . ASP A 1 72 ? 11.312 -2.567 8.823 1.00 76.69 72 ASP A CA 1
ATOM 569 C C . ASP A 1 72 ? 10.419 -2.127 9.969 1.00 76.69 72 ASP A C 1
ATOM 571 O O . ASP A 1 72 ? 10.841 -1.337 10.813 1.00 76.69 72 ASP A O 1
ATOM 575 N N . PHE A 1 73 ? 9.199 -2.654 9.987 1.00 75.25 73 PHE A N 1
ATOM 576 C CA . PHE A 1 73 ? 8.235 -2.439 11.047 1.00 75.25 73 PHE A CA 1
ATOM 577 C C . PHE A 1 73 ? 7.608 -3.774 11.455 1.00 75.25 73 PHE A C 1
ATOM 579 O O . PHE A 1 73 ? 7.148 -4.550 10.619 1.00 75.25 73 PHE A O 1
ATOM 586 N N . LYS A 1 74 ? 7.614 -4.056 12.761 1.00 73.75 74 LYS A N 1
ATOM 587 C CA . LYS A 1 74 ? 7.102 -5.301 13.345 1.00 73.75 74 LYS A CA 1
ATOM 588 C C . LYS A 1 74 ? 5.950 -4.992 14.299 1.00 73.75 74 LYS A C 1
ATOM 590 O O . LYS A 1 74 ? 6.191 -4.898 15.501 1.00 73.75 74 LYS A O 1
ATOM 595 N N . PRO A 1 75 ? 4.719 -4.816 13.791 1.00 73.75 75 PRO A N 1
ATOM 596 C CA . PRO A 1 75 ? 3.570 -4.696 14.666 1.00 73.75 75 PRO A CA 1
ATOM 597 C C . PRO A 1 75 ? 3.382 -6.010 15.432 1.00 73.75 75 PRO A C 1
ATOM 599 O O . PRO A 1 75 ? 3.317 -7.087 14.844 1.00 73.75 75 PRO A O 1
ATOM 602 N N . SER A 1 76 ? 3.313 -5.920 16.753 1.00 72.56 76 SER A N 1
ATOM 603 C CA . SER A 1 76 ? 2.841 -6.986 17.637 1.00 72.56 76 SER A CA 1
ATOM 604 C C . SER A 1 76 ? 1.340 -6.796 17.912 1.00 72.56 76 SER A C 1
ATOM 606 O O . SER A 1 76 ? 0.794 -5.731 17.652 1.00 72.56 76 SER A O 1
ATOM 608 N N . GLY A 1 77 ? 0.642 -7.808 18.430 1.00 73.75 77 GLY A N 1
ATOM 609 C CA . GLY A 1 77 ? -0.772 -7.672 18.820 1.00 73.75 77 GLY A CA 1
ATOM 610 C C . GLY A 1 77 ? -1.794 -7.930 17.702 1.00 73.75 77 GLY A C 1
ATOM 611 O O . GLY A 1 77 ? -1.462 -8.436 16.634 1.00 73.75 77 GLY A O 1
ATOM 612 N N . ARG A 1 78 ? -3.071 -7.648 17.994 1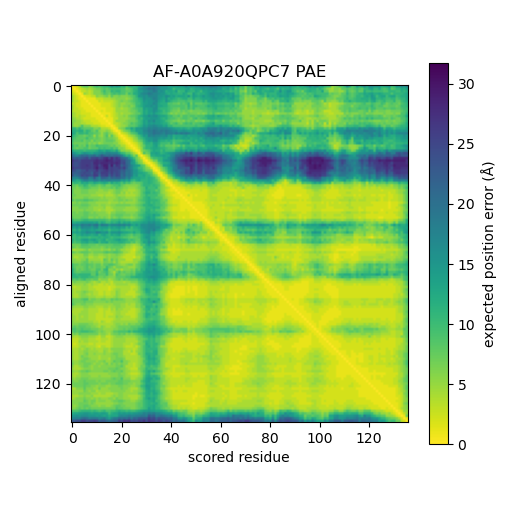.00 77.19 78 ARG A N 1
ATOM 613 C CA . ARG A 1 78 ? -4.229 -7.865 17.102 1.00 77.19 78 ARG A CA 1
ATOM 614 C C . ARG A 1 78 ? -4.845 -6.522 16.686 1.00 77.19 78 ARG A C 1
ATOM 616 O O . ARG A 1 78 ? -4.608 -5.510 17.338 1.00 77.19 78 ARG A O 1
ATOM 623 N N . GLY A 1 79 ? -5.686 -6.528 15.651 1.00 84.31 79 GLY A N 1
ATOM 624 C CA . GLY A 1 79 ? -6.426 -5.337 15.199 1.00 84.31 79 GLY A CA 1
ATOM 625 C C . GLY A 1 79 ? -5.838 -4.647 13.967 1.00 84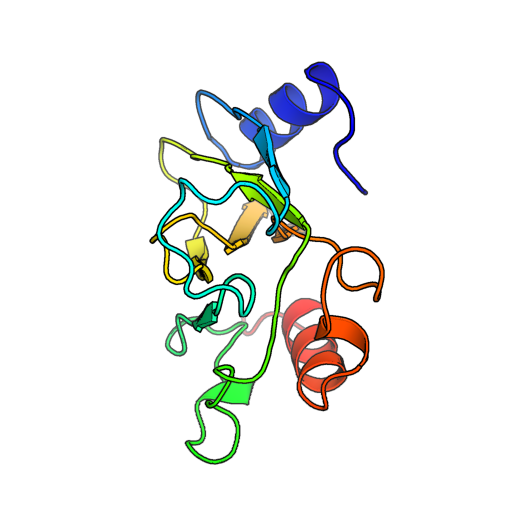.31 79 GLY A C 1
ATOM 626 O O . GLY A 1 79 ? -6.163 -3.492 13.701 1.00 84.31 79 GLY A O 1
ATOM 627 N N . HIS A 1 80 ? -4.978 -5.347 13.231 1.00 88.75 80 HIS A N 1
ATOM 628 C CA . HIS A 1 80 ? -4.515 -4.961 11.907 1.00 88.75 80 HIS A CA 1
ATOM 629 C C . HIS A 1 80 ? -4.365 -6.210 11.030 1.00 88.75 80 HIS A C 1
ATOM 631 O O . HIS A 1 80 ? -4.067 -7.292 11.539 1.00 88.75 80 HIS A O 1
ATOM 637 N N . ASP A 1 81 ? -4.508 -6.037 9.723 1.00 91.06 81 ASP A N 1
ATOM 638 C CA . ASP A 1 81 ? -4.299 -7.064 8.710 1.00 91.06 81 ASP A CA 1
ATOM 639 C C . ASP A 1 81 ? -3.034 -6.756 7.915 1.00 91.06 81 ASP A C 1
ATOM 641 O O . ASP A 1 81 ? -2.785 -5.613 7.520 1.00 91.06 81 ASP A O 1
ATOM 645 N N . VAL A 1 82 ? -2.226 -7.785 7.658 1.00 91.94 82 VAL A N 1
ATOM 646 C CA . VAL A 1 82 ? -1.080 -7.677 6.750 1.00 91.94 82 VAL A CA 1
ATOM 647 C C . VAL A 1 82 ? -1.577 -7.905 5.329 1.00 91.94 82 VAL A C 1
ATOM 649 O O . VAL A 1 82 ? -1.975 -9.012 4.967 1.00 91.94 82 VAL A O 1
ATOM 652 N N . LEU A 1 83 ? -1.550 -6.843 4.527 1.00 93.00 83 LEU A N 1
ATOM 653 C CA . LEU A 1 83 ? -2.007 -6.861 3.139 1.00 93.00 83 LEU A CA 1
ATOM 654 C C . LEU A 1 83 ? -0.910 -7.319 2.187 1.00 93.00 83 LEU A C 1
ATOM 656 O O . LEU A 1 83 ? -1.183 -7.990 1.199 1.00 93.00 83 LEU A O 1
ATOM 660 N N . ALA A 1 84 ? 0.331 -6.939 2.476 1.00 91.88 84 ALA A N 1
ATOM 661 C CA . ALA A 1 84 ? 1.479 -7.295 1.664 1.00 91.88 84 ALA A CA 1
ATOM 662 C C . ALA A 1 84 ? 2.719 -7.483 2.531 1.00 91.88 84 ALA A C 1
ATOM 664 O O . ALA A 1 84 ? 2.866 -6.822 3.566 1.00 91.88 84 ALA A O 1
ATOM 665 N N . ARG A 1 85 ? 3.631 -8.340 2.085 1.00 91.00 85 ARG A N 1
ATOM 666 C CA . ARG A 1 85 ? 4.952 -8.552 2.683 1.00 91.00 85 ARG A CA 1
ATOM 667 C C . ARG A 1 85 ? 6.032 -8.306 1.652 1.00 91.00 85 ARG A C 1
ATOM 669 O O . ARG A 1 85 ? 5.810 -8.527 0.467 1.00 91.00 85 ARG A O 1
ATOM 676 N N . PHE A 1 86 ? 7.189 -7.865 2.116 1.00 86.88 86 PHE A N 1
ATOM 677 C CA . PHE A 1 86 ? 8.403 -7.997 1.334 1.00 86.88 86 PHE A CA 1
ATOM 678 C C . PHE A 1 86 ? 8.813 -9.475 1.267 1.00 86.88 86 PHE A C 1
ATOM 680 O O . PHE A 1 86 ? 8.463 -10.247 2.159 1.00 86.88 86 PHE A O 1
ATOM 687 N N . ASP A 1 87 ? 9.602 -9.862 0.271 1.00 82.38 87 ASP A N 1
ATOM 688 C CA . ASP A 1 87 ? 10.215 -11.195 0.137 1.00 82.38 87 ASP A CA 1
ATOM 689 C C . ASP A 1 87 ? 11.138 -11.569 1.316 1.00 82.38 87 ASP A C 1
ATOM 691 O O . ASP A 1 87 ? 11.423 -12.740 1.553 1.00 82.38 87 ASP A O 1
ATOM 695 N N . SER A 1 88 ? 11.540 -10.593 2.137 1.00 79.38 88 SER A N 1
ATOM 696 C CA . SER A 1 88 ? 12.171 -10.827 3.446 1.00 79.38 88 SER A CA 1
ATOM 697 C C . SER A 1 88 ? 11.211 -11.338 4.534 1.00 79.38 88 SER A C 1
ATOM 699 O O . SER A 1 88 ? 11.654 -11.702 5.626 1.00 79.38 88 SER A O 1
ATOM 701 N N . GLY A 1 89 ? 9.901 -11.322 4.278 1.00 83.06 89 GLY A N 1
ATOM 702 C CA . GLY A 1 89 ? 8.819 -11.609 5.224 1.00 83.06 89 GLY A CA 1
ATOM 703 C C . GLY A 1 89 ? 8.334 -10.395 6.030 1.00 83.06 89 GLY A C 1
ATOM 704 O O . GLY A 1 89 ? 7.286 -10.469 6.690 1.00 83.06 89 GLY A O 1
ATOM 705 N N . ALA A 1 90 ? 9.056 -9.268 5.980 1.00 84.81 90 ALA A N 1
ATOM 706 C CA . ALA A 1 90 ? 8.675 -8.042 6.678 1.00 84.81 90 ALA A CA 1
ATOM 707 C C . ALA A 1 90 ? 7.343 -7.483 6.130 1.00 84.81 90 ALA A C 1
ATOM 709 O O . ALA A 1 90 ? 7.146 -7.474 4.914 1.00 84.81 90 ALA A O 1
ATOM 710 N N . PRO A 1 91 ? 6.410 -7.014 6.982 1.00 89.44 91 PRO A N 1
ATOM 711 C CA . PRO A 1 91 ? 5.183 -6.372 6.517 1.00 89.44 91 PRO A CA 1
ATOM 712 C C . PRO A 1 91 ? 5.484 -5.155 5.638 1.00 89.44 91 PRO A C 1
ATOM 714 O O . PRO A 1 91 ? 6.152 -4.217 6.068 1.00 89.44 91 PRO A O 1
ATOM 717 N N . ALA A 1 92 ? 4.956 -5.162 4.417 1.00 90.62 92 ALA A N 1
ATOM 718 C CA . ALA A 1 92 ? 5.067 -4.045 3.493 1.00 90.62 92 ALA A CA 1
ATOM 719 C C . ALA A 1 92 ? 3.860 -3.118 3.617 1.00 90.62 92 ALA A C 1
ATOM 721 O O . ALA A 1 92 ? 4.033 -1.908 3.759 1.00 90.62 92 ALA A O 1
ATOM 722 N N . TRP A 1 93 ? 2.645 -3.676 3.609 1.00 92.38 93 TRP A N 1
ATOM 723 C CA . TRP A 1 93 ? 1.400 -2.921 3.752 1.00 92.38 93 TRP A CA 1
ATOM 724 C C . TRP A 1 93 ? 0.518 -3.517 4.842 1.00 92.38 93 TRP A C 1
ATOM 726 O O . TRP A 1 93 ? 0.372 -4.737 4.941 1.00 92.38 93 TRP A O 1
ATOM 736 N N . LEU A 1 94 ? -0.096 -2.643 5.633 1.00 91.75 94 LEU A N 1
ATOM 737 C CA . LEU A 1 94 ? -0.980 -3.006 6.737 1.00 91.75 94 LEU A CA 1
ATOM 738 C C . LEU A 1 94 ? -2.259 -2.183 6.672 1.00 91.75 94 LEU A C 1
ATOM 740 O O . LEU A 1 94 ? -2.197 -0.986 6.384 1.00 91.75 94 LEU A O 1
ATOM 744 N N . SER A 1 95 ? -3.389 -2.788 7.020 1.00 90.38 95 SER A N 1
ATOM 745 C CA . SER A 1 95 ? -4.628 -2.065 7.309 1.00 90.38 95 SER A CA 1
ATOM 746 C C . SER A 1 95 ? -5.055 -2.254 8.752 1.00 90.38 95 SER A C 1
ATOM 748 O O . SER A 1 95 ? -4.877 -3.323 9.313 1.00 90.38 95 SER A O 1
ATOM 750 N N . ALA A 1 96 ? -5.655 -1.231 9.346 1.00 89.50 96 ALA A N 1
ATOM 751 C CA . ALA A 1 96 ? -6.342 -1.341 10.626 1.00 89.50 96 ALA A CA 1
ATOM 752 C C . ALA A 1 96 ? -7.661 -0.574 10.556 1.00 89.50 96 ALA A C 1
ATOM 754 O O . ALA A 1 96 ? -7.689 0.585 10.132 1.00 89.50 96 ALA A O 1
ATOM 755 N N . ASP A 1 97 ? -8.749 -1.204 10.983 1.00 87.50 97 ASP A N 1
ATOM 756 C CA . ASP A 1 97 ? -10.042 -0.538 11.098 1.00 87.50 97 ASP A CA 1
ATOM 757 C C . ASP A 1 97 ? -10.168 0.139 12.475 1.00 87.50 97 ASP A C 1
ATOM 759 O O . ASP A 1 97 ? -9.790 -0.410 13.514 1.00 87.50 97 ASP A O 1
ATOM 763 N N . ARG A 1 98 ? -10.655 1.385 12.484 1.00 85.25 98 ARG A N 1
ATOM 764 C CA . ARG A 1 98 ? -10.758 2.246 13.672 1.00 85.25 98 ARG A CA 1
ATOM 765 C C . ARG A 1 98 ? -12.092 2.971 13.677 1.00 85.25 98 ARG A C 1
ATOM 767 O O . ARG A 1 98 ? -12.244 4.019 13.050 1.00 85.25 98 ARG A O 1
ATOM 774 N N . GLY A 1 99 ? -13.066 2.393 14.379 1.00 85.44 99 GLY A N 1
ATOM 775 C CA . GLY A 1 99 ? -14.454 2.842 14.293 1.00 85.44 99 GLY A CA 1
ATOM 776 C C . GLY A 1 99 ? -14.909 2.836 12.832 1.00 85.44 99 GLY A C 1
ATOM 777 O O . GLY A 1 99 ? -14.764 1.831 12.144 1.00 85.44 99 GLY A O 1
ATOM 778 N N . ALA A 1 100 ? -15.379 3.981 12.333 1.00 84.44 100 ALA A N 1
ATOM 779 C CA . ALA A 1 100 ? -15.764 4.145 10.930 1.00 84.44 100 ALA A CA 1
ATOM 780 C C . ALA A 1 100 ? -14.582 4.407 9.970 1.00 84.44 100 ALA A C 1
ATOM 782 O O . ALA A 1 100 ? -14.775 4.431 8.757 1.00 84.44 100 ALA A O 1
ATOM 783 N N . GLY A 1 101 ? -13.357 4.619 10.460 1.00 84.75 101 GLY A N 1
ATOM 784 C CA . GLY A 1 101 ? -12.181 4.956 9.6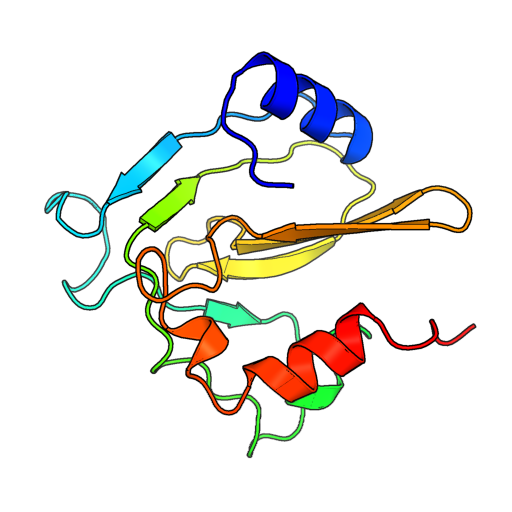44 1.00 84.75 101 GLY A CA 1
ATOM 785 C C . GLY A 1 101 ? -11.287 3.753 9.336 1.00 84.75 101 GLY A C 1
ATOM 786 O O . GLY A 1 101 ? -11.329 2.751 10.050 1.00 84.75 101 GLY A O 1
ATOM 787 N N . ARG A 1 102 ? -10.498 3.821 8.253 1.00 87.69 102 ARG A N 1
ATOM 788 C CA . ARG A 1 102 ? -9.439 2.846 7.925 1.00 87.69 102 ARG A CA 1
ATOM 789 C C . ARG A 1 102 ? -8.092 3.539 7.984 1.00 87.69 102 ARG A C 1
ATOM 791 O O . ARG A 1 102 ? -7.911 4.576 7.351 1.00 87.69 102 ARG A O 1
ATOM 798 N N . LEU A 1 103 ? -7.138 2.937 8.675 1.00 88.75 103 LEU A N 1
ATOM 799 C CA . LEU A 1 103 ? -5.733 3.281 8.544 1.00 88.75 103 LEU A CA 1
ATOM 800 C C . LEU A 1 103 ? -5.088 2.321 7.546 1.00 88.75 103 LEU A C 1
ATOM 802 O O . LEU A 1 103 ? -5.201 1.110 7.708 1.00 88.75 103 LEU A O 1
ATOM 806 N N . LEU A 1 104 ? -4.390 2.864 6.551 1.00 90.50 104 LEU A N 1
ATOM 807 C CA . LEU A 1 104 ? -3.456 2.111 5.721 1.00 90.50 104 LEU A CA 1
ATOM 808 C C . LEU A 1 104 ? -2.035 2.588 6.020 1.00 90.50 104 LEU A C 1
ATOM 810 O O . LEU A 1 104 ? -1.765 3.791 6.033 1.00 90.50 104 LEU A O 1
ATOM 814 N N . VAL A 1 105 ? -1.125 1.644 6.221 1.00 90.19 105 VAL A N 1
ATOM 815 C CA . VAL A 1 105 ? 0.297 1.904 6.439 1.00 90.19 105 VAL A CA 1
ATOM 816 C C . VAL A 1 105 ? 1.091 1.249 5.327 1.00 90.19 105 VAL A C 1
ATOM 818 O O . VAL A 1 105 ? 0.903 0.069 5.044 1.00 90.19 105 VAL A O 1
ATOM 821 N N . MET A 1 106 ? 1.996 2.014 4.719 1.00 91.62 106 MET A N 1
ATOM 822 C CA . MET A 1 106 ? 2.951 1.515 3.736 1.00 91.62 106 MET A CA 1
ATOM 823 C C . MET A 1 106 ? 4.364 1.698 4.282 1.00 91.62 106 MET A C 1
ATOM 825 O O . MET A 1 106 ? 4.772 2.809 4.621 1.00 91.62 106 MET A O 1
ATOM 829 N N . ALA A 1 107 ? 5.111 0.602 4.360 1.00 89.56 107 ALA A N 1
ATOM 830 C CA . ALA A 1 107 ? 6.481 0.559 4.857 1.00 89.56 107 ALA A CA 1
ATOM 831 C C . ALA A 1 107 ? 7.495 1.179 3.881 1.00 89.56 107 ALA A C 1
ATOM 833 O O . ALA A 1 107 ? 8.655 1.360 4.226 1.00 89.56 107 ALA A O 1
ATOM 834 N N . SER A 1 108 ? 7.077 1.554 2.675 1.00 88.38 108 SER A N 1
ATOM 835 C CA . SER A 1 108 ? 7.893 2.285 1.708 1.00 88.38 108 SER A CA 1
ATOM 836 C C . SER A 1 108 ? 7.053 3.349 1.006 1.00 88.38 108 SER A C 1
ATOM 838 O O . SER A 1 108 ? 5.835 3.198 0.867 1.00 88.38 108 SER A O 1
ATOM 840 N N . GLY A 1 109 ? 7.691 4.446 0.598 1.00 88.75 109 GLY A N 1
ATOM 841 C CA . GLY A 1 109 ? 7.045 5.470 -0.210 1.00 88.75 109 GLY A CA 1
ATOM 842 C C . GLY A 1 109 ? 6.776 4.982 -1.633 1.00 88.75 109 GLY A C 1
ATOM 843 O O . GLY A 1 109 ? 7.508 4.172 -2.192 1.00 88.75 109 GLY A O 1
ATOM 844 N N . TRP A 1 110 ? 5.727 5.510 -2.261 1.00 90.81 110 TRP A N 1
ATOM 845 C CA . TRP A 1 110 ? 5.366 5.162 -3.641 1.00 90.81 110 TRP A CA 1
ATOM 846 C C . TRP A 1 110 ? 6.143 5.940 -4.713 1.00 90.81 110 TRP A C 1
ATOM 848 O O . TRP A 1 110 ? 5.976 5.672 -5.899 1.00 90.81 110 TRP A O 1
ATOM 858 N N . LYS A 1 111 ? 6.936 6.950 -4.325 1.00 88.88 111 LYS A N 1
ATOM 859 C CA . LYS A 1 111 ? 7.674 7.814 -5.261 1.00 88.88 111 LYS A CA 1
ATOM 860 C C . LYS A 1 111 ? 8.966 7.125 -5.726 1.00 88.88 111 LYS A C 1
ATOM 862 O O . LYS A 1 111 ? 9.520 6.364 -4.936 1.00 88.88 111 LYS A O 1
ATOM 867 N N . PRO A 1 112 ? 9.513 7.482 -6.908 1.00 87.56 112 PRO A N 1
ATOM 868 C CA . PRO A 1 112 ? 10.725 6.865 -7.463 1.00 87.56 112 PRO A CA 1
ATOM 869 C C . PRO A 1 112 ? 11.938 6.814 -6.525 1.00 87.56 112 PRO A C 1
ATOM 871 O O . PRO A 1 112 ? 12.735 5.888 -6.624 1.00 87.56 112 PRO A O 1
ATOM 874 N N . ALA A 1 113 ? 12.059 7.774 -5.600 1.00 85.25 113 ALA A N 1
ATOM 875 C CA . ALA A 1 113 ? 13.119 7.793 -4.590 1.00 85.25 113 ALA A CA 1
ATOM 876 C C . ALA A 1 113 ? 13.086 6.580 -3.636 1.00 85.25 113 ALA A C 1
ATOM 878 O O . ALA A 1 113 ? 14.131 6.180 -3.133 1.00 85.25 113 ALA A O 1
ATOM 879 N N . ASP A 1 114 ? 11.909 5.982 -3.425 1.00 84.31 114 ASP A N 1
ATOM 880 C CA . ASP A 1 114 ? 11.695 4.890 -2.471 1.00 84.31 114 ASP A CA 1
ATOM 881 C C . ASP A 1 114 ? 11.309 3.573 -3.173 1.00 84.31 114 ASP A C 1
ATOM 883 O O . ASP A 1 114 ? 11.722 2.493 -2.737 1.00 84.31 114 ASP A O 1
ATOM 887 N N . SER A 1 115 ? 10.529 3.647 -4.261 1.00 88.38 115 SER A N 1
ATOM 888 C CA . SER A 1 115 ? 10.056 2.479 -5.014 1.00 88.38 115 SER A CA 1
ATOM 889 C C . SER A 1 115 ? 9.575 2.810 -6.429 1.00 88.38 115 SER A C 1
ATOM 891 O O . SER A 1 115 ? 9.388 3.969 -6.801 1.00 88.38 115 SER A O 1
ATOM 893 N N . GLN A 1 116 ? 9.283 1.772 -7.212 1.00 89.56 116 GLN A N 1
ATOM 894 C CA . GLN A 1 116 ? 8.648 1.902 -8.531 1.00 89.56 116 GLN A CA 1
ATOM 895 C C . GLN A 1 116 ? 7.112 1.945 -8.479 1.00 89.56 116 GLN A C 1
ATOM 897 O O . GLN A 1 116 ? 6.466 1.908 -9.527 1.00 89.56 116 GLN A O 1
ATOM 902 N N . LEU A 1 117 ? 6.494 2.005 -7.291 1.00 91.25 117 LEU A N 1
ATOM 903 C CA . LEU A 1 117 ? 5.056 1.756 -7.154 1.00 91.25 117 LEU A CA 1
ATOM 904 C C . LEU A 1 117 ? 4.211 2.734 -7.965 1.00 91.25 117 LEU A C 1
ATOM 906 O O . LEU A 1 117 ? 3.374 2.268 -8.734 1.00 91.25 117 LEU A O 1
ATOM 910 N N . ALA A 1 118 ? 4.472 4.042 -7.876 1.00 91.69 118 ALA A N 1
ATOM 911 C CA . ALA A 1 118 ? 3.726 5.051 -8.633 1.00 91.69 118 ALA A CA 1
ATOM 912 C C . ALA A 1 118 ? 3.929 4.978 -10.157 1.00 91.69 118 ALA A C 1
ATOM 914 O O . ALA A 1 118 ? 3.118 5.525 -10.897 1.00 91.69 118 ALA A O 1
ATOM 915 N N . LEU A 1 119 ? 4.987 4.310 -10.629 1.00 89.62 119 LEU A N 1
ATOM 916 C CA . LEU A 1 119 ? 5.249 4.101 -12.058 1.00 89.62 119 LEU A CA 1
ATOM 917 C C .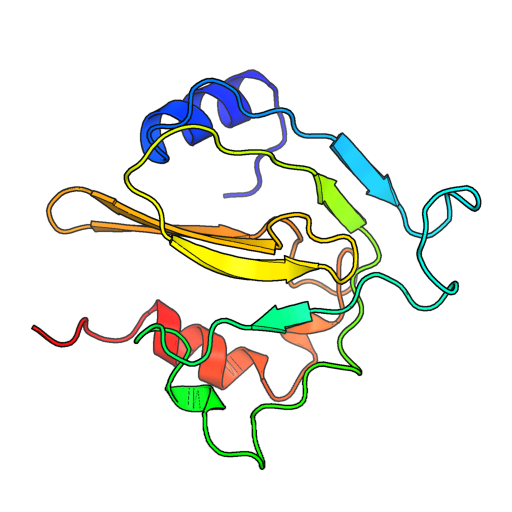 LEU A 1 119 ? 4.598 2.817 -12.590 1.00 89.62 119 LEU A C 1
ATOM 919 O O . LEU A 1 119 ? 4.556 2.595 -13.798 1.00 89.62 119 LEU A O 1
ATOM 923 N N . SER A 1 120 ? 4.103 1.952 -11.703 1.00 89.44 120 SER A N 1
ATOM 924 C CA . SER A 1 120 ? 3.490 0.691 -12.100 1.00 89.44 120 SER A CA 1
ATOM 925 C C . SER A 1 120 ? 2.050 0.887 -12.573 1.00 89.44 120 SER A C 1
ATOM 927 O O . SER A 1 120 ? 1.281 1.673 -12.016 1.00 89.44 120 SER A O 1
ATOM 929 N N . THR A 1 121 ? 1.621 0.052 -13.518 1.00 88.81 121 THR A N 1
ATOM 930 C CA . THR A 1 121 ? 0.206 -0.050 -13.915 1.00 88.81 121 THR A CA 1
ATOM 931 C C . THR A 1 121 ? -0.704 -0.518 -12.773 1.00 88.81 121 THR A C 1
ATOM 933 O O . THR A 1 121 ? -1.923 -0.398 -12.865 1.00 88.81 121 THR A O 1
ATOM 936 N N . LYS A 1 122 ? -0.128 -1.030 -11.675 1.00 89.12 122 LYS A N 1
ATOM 937 C CA . LYS A 1 122 ? -0.841 -1.473 -10.469 1.00 89.12 122 LYS A CA 1
ATOM 938 C C . LYS A 1 122 ? -1.217 -0.317 -9.548 1.00 89.12 122 LYS A C 1
ATOM 940 O O . LYS A 1 122 ? -2.086 -0.490 -8.698 1.00 89.12 122 LYS A O 1
ATOM 945 N N . PHE A 1 123 ? -0.597 0.852 -9.713 1.00 91.56 123 PHE A N 1
ATOM 946 C CA . PHE A 1 123 ? -0.774 1.974 -8.797 1.00 91.56 123 PHE A CA 1
ATOM 947 C C . PHE A 1 123 ? -2.208 2.492 -8.761 1.00 91.56 123 PHE A C 1
ATOM 949 O O . PHE A 1 123 ? -2.799 2.610 -7.692 1.00 91.56 123 PHE A O 1
ATOM 956 N N . ILE A 1 124 ? -2.784 2.767 -9.932 1.00 92.00 124 ILE A N 1
ATOM 957 C CA . ILE A 1 124 ? -4.131 3.331 -10.022 1.00 92.00 124 ILE A CA 1
ATOM 958 C C . ILE A 1 124 ? -5.189 2.344 -9.499 1.00 92.00 124 ILE A C 1
ATOM 960 O O . ILE A 1 124 ? -5.951 2.740 -8.616 1.00 92.00 124 ILE A O 1
ATOM 964 N N . PRO A 1 125 ? -5.214 1.058 -9.915 1.00 90.69 125 PRO A N 1
ATOM 965 C CA . PRO A 1 125 ? -6.119 0.075 -9.315 1.00 90.69 125 PRO A CA 1
ATOM 966 C C . PRO A 1 125 ? -5.957 -0.063 -7.794 1.00 90.69 125 PRO A C 1
ATOM 968 O O . PRO A 1 125 ? -6.951 -0.196 -7.083 1.00 90.69 125 PRO A O 1
ATOM 971 N N . LE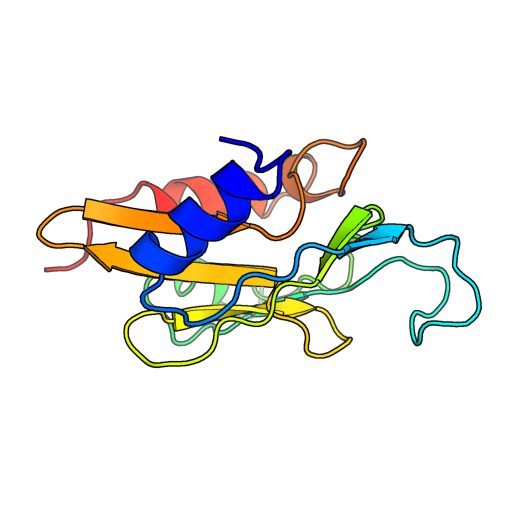U A 1 126 ? -4.722 0.022 -7.279 1.00 91.19 126 LEU A N 1
ATOM 972 C CA . LEU A 1 126 ? -4.449 -0.047 -5.842 1.00 91.19 126 LEU A CA 1
ATOM 973 C C . LEU A 1 126 ? -5.099 1.132 -5.109 1.00 91.19 126 LEU A C 1
ATOM 975 O O . LEU A 1 126 ? -5.785 0.924 -4.110 1.00 91.19 126 LEU A O 1
ATOM 979 N N . LEU A 1 127 ? -4.930 2.357 -5.617 1.00 91.62 127 LEU A N 1
ATOM 980 C CA . LEU A 1 127 ? -5.542 3.553 -5.033 1.00 91.62 127 LEU A CA 1
ATOM 981 C C . LEU A 1 127 ? -7.068 3.470 -5.027 1.00 91.62 127 LEU A C 1
ATOM 983 O O . LEU A 1 127 ? -7.675 3.752 -3.996 1.00 91.62 127 LEU A O 1
ATOM 987 N N . TYR A 1 128 ? -7.684 3.039 -6.130 1.00 90.31 128 TYR A N 1
ATOM 988 C CA . TYR A 1 128 ? -9.136 2.842 -6.179 1.00 90.31 128 TYR A CA 1
ATOM 989 C C . TYR A 1 128 ? -9.612 1.825 -5.148 1.00 90.31 128 TYR A C 1
ATOM 991 O O . TYR A 1 128 ? -10.642 2.035 -4.519 1.00 90.31 128 TYR A O 1
ATOM 999 N N . SER A 1 129 ? -8.856 0.753 -4.932 1.00 89.56 129 SER A N 1
ATOM 1000 C CA . SER A 1 129 ? -9.236 -0.281 -3.973 1.00 89.56 129 SER A CA 1
ATOM 1001 C C . SER A 1 129 ? -9.062 0.153 -2.511 1.00 89.56 129 SER A C 1
ATOM 1003 O O . SER A 1 129 ? -9.840 -0.230 -1.639 1.00 89.56 129 SER A O 1
ATOM 1005 N N . ILE A 1 130 ? -8.060 0.989 -2.224 1.00 89.12 130 ILE A N 1
ATOM 1006 C CA . ILE A 1 130 ? -7.823 1.540 -0.880 1.00 89.12 130 ILE A CA 1
ATOM 1007 C C . ILE A 1 130 ? -8.839 2.634 -0.533 1.00 89.12 130 ILE A C 1
ATOM 1009 O O . ILE A 1 130 ? -9.299 2.700 0.607 1.00 89.12 130 ILE A O 1
ATOM 1013 N N . LEU A 1 131 ? -9.134 3.517 -1.491 1.00 87.56 131 LEU A N 1
ATOM 1014 C CA . LEU A 1 131 ? -10.002 4.687 -1.311 1.00 87.56 131 LEU A CA 1
ATOM 1015 C C . LEU A 1 131 ? -11.475 4.384 -1.595 1.00 87.56 131 LEU A C 1
ATOM 1017 O O . LEU A 1 131 ? -12.342 5.197 -1.278 1.00 87.56 131 LEU A O 1
ATOM 1021 N N . GLY A 1 132 ? -11.745 3.246 -2.230 1.00 81.56 132 GLY A N 1
ATOM 1022 C CA . GLY A 1 132 ? -13.077 2.823 -2.609 1.00 81.56 132 GLY A CA 1
ATOM 1023 C C . GLY A 1 132 ? -13.990 2.604 -1.401 1.00 81.56 132 GLY A C 1
ATOM 1024 O O . GLY A 1 132 ? -13.519 2.420 -0.271 1.00 81.56 132 GLY A O 1
ATOM 1025 N N . PRO A 1 133 ? -15.314 2.603 -1.628 1.00 71.06 133 PRO A N 1
ATOM 1026 C CA . PRO A 1 133 ? -16.278 2.281 -0.590 1.00 71.06 133 PRO A CA 1
ATOM 1027 C C . PRO A 1 133 ? -15.961 0.917 0.016 1.00 71.06 133 PRO A C 1
ATOM 1029 O O . PRO A 1 133 ? -15.654 -0.041 -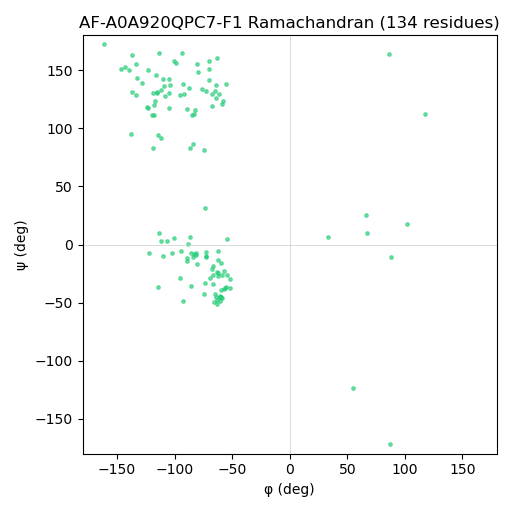0.697 1.00 71.06 133 PRO A O 1
ATOM 1032 N N . ARG A 1 134 ? -16.059 0.809 1.340 1.00 69.81 134 ARG A N 1
ATOM 1033 C CA . ARG A 1 134 ? -16.024 -0.504 1.978 1.00 69.81 134 ARG A CA 1
ATOM 1034 C C . ARG A 1 134 ? -17.263 -1.281 1.538 1.00 69.81 134 ARG A C 1
ATOM 1036 O O . ARG A 1 134 ? -18.363 -0.739 1.602 1.00 69.81 134 ARG A O 1
ATOM 1043 N N . ALA A 1 135 ? -17.078 -2.529 1.110 1.00 58.88 135 ALA A N 1
ATOM 1044 C CA . ALA A 1 135 ? -18.187 -3.472 1.073 1.00 58.88 135 ALA A CA 1
ATOM 1045 C C . ALA A 1 135 ? -18.723 -3.582 2.511 1.00 58.88 135 ALA A C 1
ATOM 1047 O O . ALA A 1 135 ? -17.932 -3.819 3.429 1.00 58.88 135 ALA A O 1
ATOM 1048 N N . GLY A 1 136 ? -20.003 -3.246 2.688 1.00 51.56 136 GLY A N 1
ATOM 1049 C CA . GLY A 1 136 ? -20.701 -3.312 3.972 1.00 51.56 136 GLY A CA 1
ATOM 1050 C C . GLY A 1 136 ? -20.923 -4.738 4.440 1.00 51.56 136 GLY A C 1
ATOM 1051 O O . GLY A 1 136 ? -20.920 -5.645 3.578 1.00 51.56 136 GLY A O 1
#

Radius of gyration: 14.7 Å; Cα contacts (8 Å, |Δi|>4): 239; chains: 1; bounding box: 46×25×36 Å

Nearest PDB structures (foldseek):
  7x87-assembly1_B  TM=6.512E-01  e=7.155E-02  Ignavibacterium album
  7x87-assembly1_A  TM=6.059E-01  e=5.275E-02  Ignavibacterium album
  7vkz-assembly1_B  TM=5.977E-01  e=8.592E-02  Ignavibacterium album JCM 16511
  7vkz-assembly1_A  TM=6.057E-01  e=7.605E-02  Ignavibacterium album JCM 16511
  7vkx-assembly1_A  TM=5.632E-01  e=9.132E-02  Ignavibacterium album JCM 16511

Secondary structure (DSSP, 8-state):
----SHHHHHHHHHHHT-S----EEEETT-TTSS--SS-BPEEE-TTSGGGGGG-STTT---TT--BSEEEE----SSS-EEEEEETTS-EEEEEEEETTEEEEEESS-SSTTTBSGGGSTTHHHHHHHHHSPPP-

pLDDT: mean 78.69, std 13.33, range [41.44, 93.0]

Sequence (136 aa):
MIVQSPTQAANLGQWLGATGVAIREVESSDLNSRFSGQGAKLELNLDHPVLMVFRDARYSNFTNLHFWKHRDFKPSGRGHDVLARFDSGAPAWLSADRGAGRLLVMASGWKPADSQLALSTKFIPLLYSILGPRAG